Protein AF-A0AAN6XZX7-F1 (afdb_monomer)

pLDDT: mean 80.86, std 8.57, range [51.84, 91.19]

Structure (mmCIF, N/CA/C/O backbone):
data_AF-A0AAN6XZX7-F1
#
_entry.id   AF-A0AAN6XZX7-F1
#
loop_
_atom_site.group_PDB
_atom_site.id
_atom_site.type_symbol
_atom_site.label_atom_id
_atom_site.label_alt_id
_atom_site.label_comp_id
_atom_site.label_asym_id
_atom_site.label_entity_id
_atom_site.label_seq_id
_atom_site.pdbx_PDB_ins_code
_atom_site.Cartn_x
_atom_site.Cartn_y
_atom_site.Cartn_z
_atom_site.occupancy
_atom_site.B_iso_or_equiv
_atom_site.auth_seq_id
_atom_site.auth_comp_id
_atom_site.auth_asym_id
_atom_site.auth_atom_id
_atom_site.pdbx_PDB_model_num
ATOM 1 N N . THR A 1 1 ? -31.955 5.840 30.445 1.00 51.84 1 THR A N 1
ATOM 2 C CA . THR A 1 1 ? -31.208 4.945 29.534 1.00 51.84 1 THR A CA 1
ATOM 3 C C . THR A 1 1 ? -29.799 4.761 30.073 1.00 51.84 1 THR A C 1
ATOM 5 O O . THR A 1 1 ? -29.001 5.684 29.996 1.00 51.84 1 THR A O 1
ATOM 8 N N . SER A 1 2 ? -29.483 3.623 30.701 1.00 57.91 2 SER A N 1
ATOM 9 C CA . SER A 1 2 ? -28.122 3.364 31.196 1.00 57.91 2 SER A CA 1
ATOM 10 C C . SER A 1 2 ? -27.231 2.929 30.030 1.00 57.91 2 SER A C 1
ATOM 12 O O . SER A 1 2 ? -27.146 1.748 29.699 1.00 57.91 2 SER A O 1
ATOM 14 N N . TRP A 1 3 ? -26.612 3.899 29.358 1.00 66.88 3 TRP A N 1
ATOM 15 C CA . TRP A 1 3 ? -25.590 3.637 28.349 1.00 66.88 3 TRP A CA 1
ATOM 16 C C . TRP A 1 3 ? -24.343 3.086 29.044 1.00 66.88 3 TRP A C 1
ATOM 18 O O . TRP A 1 3 ? -23.572 3.830 29.648 1.00 66.88 3 TRP A O 1
ATOM 28 N N . THR A 1 4 ? -24.130 1.774 28.976 1.00 68.62 4 THR A N 1
ATOM 29 C CA . THR A 1 4 ? -22.819 1.198 29.282 1.00 68.62 4 THR A CA 1
ATOM 30 C C . THR A 1 4 ? -21.940 1.433 28.059 1.00 68.62 4 THR A C 1
ATOM 32 O O . THR A 1 4 ? -22.045 0.706 27.069 1.00 68.62 4 THR A O 1
ATOM 35 N N . GLY A 1 5 ? -21.130 2.493 28.080 1.00 64.69 5 GLY A N 1
ATOM 36 C CA . GLY A 1 5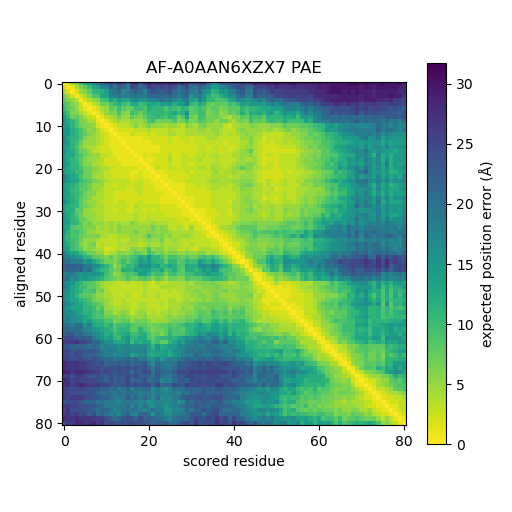 ? -20.245 2.813 26.961 1.00 64.69 5 GLY A CA 1
ATOM 37 C C . GLY A 1 5 ? -19.382 1.615 26.571 1.00 64.69 5 GLY A C 1
ATOM 38 O O . GLY A 1 5 ? -18.802 0.956 27.437 1.00 64.69 5 GLY A O 1
ATOM 39 N N . ARG A 1 6 ? -19.316 1.306 25.266 1.00 68.00 6 ARG A N 1
ATOM 40 C CA . ARG A 1 6 ? -18.413 0.265 24.756 1.00 68.00 6 ARG A CA 1
ATOM 41 C C . ARG A 1 6 ? -16.995 0.575 25.224 1.00 68.00 6 ARG A C 1
ATOM 43 O O . ARG A 1 6 ? -16.509 1.689 25.036 1.00 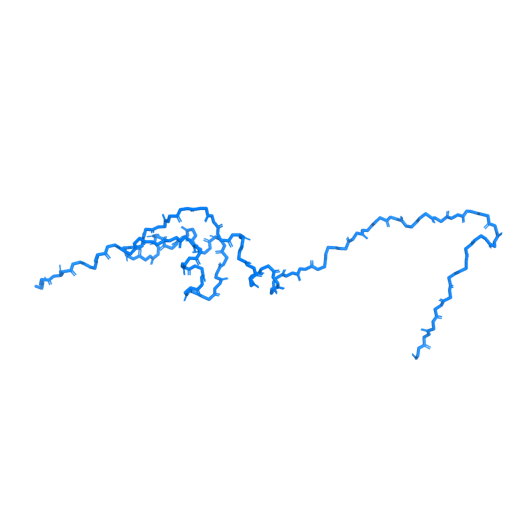68.00 6 ARG A O 1
ATOM 50 N N . LYS A 1 7 ? -16.336 -0.427 25.811 1.00 70.81 7 LYS A N 1
ATOM 51 C CA . LYS A 1 7 ? -14.920 -0.329 26.173 1.00 70.81 7 LYS A CA 1
ATOM 52 C C . LYS A 1 7 ? -14.101 -0.000 24.918 1.00 70.81 7 LYS A C 1
ATOM 54 O O . LYS A 1 7 ? -14.403 -0.550 23.855 1.00 70.81 7 LYS A O 1
ATOM 59 N N . PRO A 1 8 ? -13.083 0.869 25.024 1.00 70.31 8 PRO A N 1
ATOM 60 C CA . PRO A 1 8 ? -12.254 1.223 23.884 1.00 70.31 8 PRO A CA 1
ATOM 61 C C . PRO A 1 8 ? -11.581 -0.027 23.306 1.00 70.31 8 PRO A C 1
ATOM 63 O O . PRO A 1 8 ? -10.955 -0.806 24.026 1.00 70.31 8 PRO A O 1
ATOM 66 N N . SER A 1 9 ? -11.711 -0.218 21.997 1.00 74.94 9 SER A N 1
ATOM 67 C CA . SER A 1 9 ? -11.046 -1.276 21.247 1.00 74.94 9 SER A CA 1
ATOM 68 C C . SER A 1 9 ? -9.664 -0.786 20.830 1.00 74.94 9 SER A C 1
ATOM 70 O O . SER A 1 9 ? -9.477 -0.247 19.735 1.00 74.94 9 SER A O 1
ATOM 72 N N . SER A 1 10 ? -8.685 -0.965 21.717 1.00 77.75 10 SER A N 1
ATOM 73 C CA . SER A 1 10 ? -7.286 -0.712 21.385 1.00 77.75 10 SER A CA 1
ATOM 74 C C . SER A 1 10 ? -6.729 -1.848 20.534 1.00 77.75 10 SER A C 1
ATOM 76 O O . SER A 1 10 ? -6.668 -2.987 20.998 1.00 77.75 10 SER A O 1
ATOM 78 N N . ALA A 1 11 ? -6.295 -1.548 19.317 1.00 81.81 11 ALA A N 1
ATOM 79 C CA . ALA A 1 11 ? -5.684 -2.536 18.440 1.00 81.81 11 ALA A CA 1
ATOM 80 C C . ALA A 1 11 ? -4.630 -1.891 17.543 1.00 81.81 11 ALA A C 1
ATOM 82 O O . ALA A 1 11 ? -4.616 -0.675 17.338 1.00 81.81 11 ALA A O 1
ATOM 83 N N . THR A 1 12 ? -3.724 -2.718 17.029 1.00 84.50 12 THR A N 1
ATOM 84 C CA . THR A 1 12 ? -2.703 -2.256 16.094 1.00 84.50 12 THR A CA 1
ATOM 85 C C . THR A 1 12 ? -3.334 -1.816 14.779 1.00 84.50 12 THR A C 1
ATOM 87 O O . THR A 1 12 ? -4.348 -2.368 14.339 1.00 84.50 12 THR A O 1
ATOM 90 N N . THR A 1 13 ? -2.713 -0.839 14.124 1.00 85.06 13 THR A N 1
ATOM 91 C CA . THR A 1 13 ? -3.156 -0.340 12.814 1.00 85.06 13 THR A CA 1
ATOM 92 C C . THR A 1 13 ? -3.265 -1.463 11.775 1.00 85.06 13 THR A C 1
ATOM 94 O O . THR A 1 13 ? -4.200 -1.475 10.978 1.00 85.06 13 THR A O 1
ATOM 97 N N . LEU A 1 14 ? -2.378 -2.465 11.837 1.00 84.94 14 LEU A N 1
ATOM 98 C CA . LEU A 1 14 ? -2.414 -3.647 10.970 1.00 84.94 14 LEU A CA 1
ATOM 99 C C . LEU A 1 14 ? -3.649 -4.537 11.209 1.00 84.94 14 LEU A C 1
ATOM 101 O O . LEU A 1 14 ? -4.221 -5.067 10.259 1.00 84.94 14 LEU A O 1
ATOM 105 N N . LEU A 1 15 ? -4.104 -4.678 12.458 1.00 86.81 15 LEU A N 1
ATOM 106 C CA . LEU A 1 15 ? -5.300 -5.469 12.759 1.00 86.81 15 LEU A CA 1
ATOM 107 C C . LEU A 1 15 ? -6.559 -4.802 12.191 1.00 86.81 15 LEU A C 1
ATOM 109 O O . LEU A 1 15 ? -7.408 -5.473 11.605 1.00 86.81 15 LEU A O 1
ATOM 113 N N . TRP A 1 16 ? -6.671 -3.479 12.339 1.00 88.25 16 TRP A N 1
ATOM 114 C CA . TRP A 1 16 ? -7.756 -2.706 11.729 1.00 88.25 16 TRP A CA 1
ATOM 115 C C . TRP A 1 16 ? -7.688 -2.727 10.203 1.00 88.25 16 TRP A C 1
ATOM 117 O O . TRP A 1 16 ? -8.722 -2.869 9.557 1.00 88.25 16 TRP A O 1
ATOM 127 N N . HIS 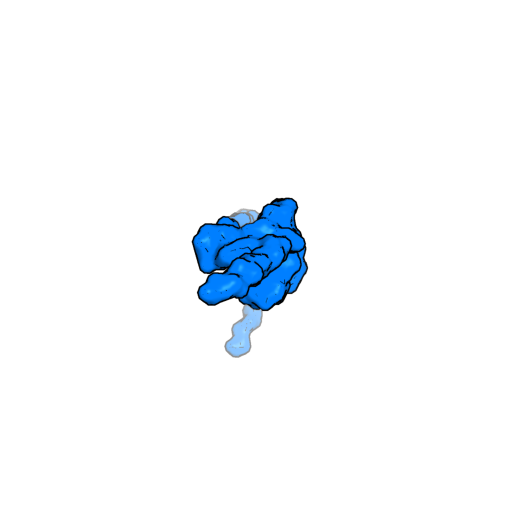A 1 17 ? -6.484 -2.669 9.631 1.00 89.56 17 HIS A N 1
ATOM 128 C CA . HIS A 1 17 ? -6.265 -2.816 8.196 1.00 89.56 17 HIS A CA 1
ATOM 129 C C . HIS A 1 17 ? -6.835 -4.139 7.662 1.00 89.56 17 HIS A C 1
ATOM 131 O O . HIS A 1 17 ? -7.628 -4.121 6.727 1.00 89.56 17 HIS A O 1
ATOM 137 N N . GLY A 1 18 ? -6.516 -5.280 8.281 1.00 88.38 18 GLY A N 1
ATOM 138 C CA . GLY A 1 18 ? -7.070 -6.571 7.853 1.00 88.38 18 GLY A CA 1
ATOM 139 C C . GLY A 1 18 ? -8.593 -6.655 8.025 1.00 88.38 18 GLY A C 1
ATOM 140 O O . GLY A 1 18 ? -9.306 -7.059 7.111 1.00 88.38 18 GLY A O 1
ATOM 141 N N . ARG A 1 19 ? -9.120 -6.208 9.172 1.00 89.31 19 ARG A N 1
ATOM 142 C CA . ARG A 1 19 ? -10.562 -6.293 9.484 1.00 89.31 19 ARG A CA 1
ATOM 143 C C . ARG A 1 19 ? -11.451 -5.445 8.578 1.00 89.31 19 ARG A C 1
ATOM 145 O O . ARG A 1 19 ? -12.594 -5.816 8.344 1.00 89.31 19 ARG A O 1
ATOM 152 N N . LEU A 1 20 ? -10.947 -4.303 8.119 1.00 89.31 20 LEU A N 1
ATOM 153 C CA . LEU A 1 20 ? -11.706 -3.340 7.320 1.00 89.31 20 LEU A CA 1
ATOM 154 C C . LEU A 1 20 ? -11.513 -3.532 5.806 1.00 89.31 20 LEU A C 1
ATOM 156 O O . LEU A 1 20 ? -11.945 -2.682 5.033 1.00 89.31 20 LEU A O 1
ATOM 160 N N . GLY A 1 21 ? -10.862 -4.619 5.376 1.00 90.56 21 GLY A N 1
ATOM 161 C C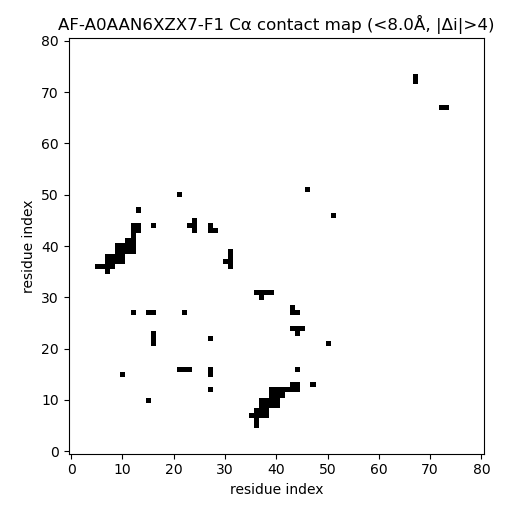A . GLY A 1 21 ? -10.669 -4.919 3.954 1.00 90.56 21 GLY A CA 1
ATOM 162 C C . GLY A 1 21 ? -9.492 -4.178 3.318 1.00 90.56 21 GLY A C 1
ATOM 163 O O . GLY A 1 21 ? -9.601 -3.651 2.216 1.00 90.56 21 GLY A O 1
ATOM 164 N N . HIS A 1 22 ? -8.360 -4.118 4.015 1.00 91.19 22 HIS A N 1
ATOM 165 C CA . HIS A 1 22 ? -7.110 -3.512 3.549 1.00 91.19 22 HIS A CA 1
ATOM 166 C C . HIS A 1 22 ? -7.197 -2.028 3.106 1.00 91.19 22 HIS A C 1
ATOM 168 O O . HIS A 1 22 ? -6.618 -1.642 2.077 1.00 91.19 22 HIS A O 1
ATOM 174 N N . PRO A 1 23 ? -7.863 -1.142 3.879 1.00 89.94 23 PRO A N 1
ATOM 175 C CA . PRO A 1 23 ? -7.907 0.282 3.573 1.00 89.94 23 PRO A CA 1
ATOM 176 C C . PRO A 1 23 ? -6.507 0.906 3.625 1.00 89.94 23 PRO A C 1
ATOM 178 O O . PRO A 1 23 ? -5.617 0.462 4.357 1.00 89.94 23 PRO A O 1
ATOM 181 N N . GLY A 1 24 ? -6.309 1.963 2.835 1.00 86.75 24 GLY A N 1
ATOM 182 C CA . GLY A 1 24 ? -5.047 2.700 2.799 1.00 86.75 24 GLY A CA 1
ATOM 183 C C . GLY A 1 24 ? -4.722 3.402 4.122 1.00 86.75 24 GLY A C 1
ATOM 184 O O . GLY A 1 24 ? -5.596 3.634 4.956 1.00 86.75 24 GLY A O 1
ATOM 185 N N . ALA A 1 2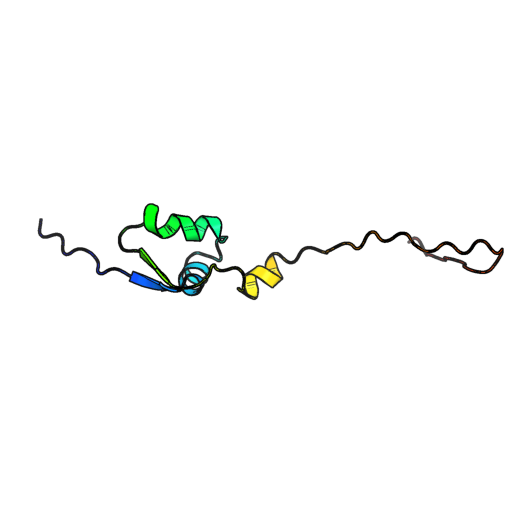5 ? -3.458 3.797 4.289 1.00 85.25 25 ALA A N 1
ATOM 186 C CA . ALA A 1 25 ? -2.970 4.441 5.510 1.00 85.25 25 ALA A CA 1
ATOM 187 C C . ALA A 1 25 ? -3.761 5.706 5.893 1.00 85.25 25 ALA A C 1
ATOM 189 O O . ALA A 1 25 ? -4.072 5.887 7.064 1.00 85.25 25 ALA A O 1
ATOM 190 N N . ALA A 1 26 ? -4.146 6.537 4.918 1.00 86.25 26 ALA A N 1
ATOM 191 C CA . ALA A 1 26 ? -4.942 7.742 5.166 1.00 86.25 26 ALA A CA 1
ATOM 192 C C . ALA A 1 26 ? -6.341 7.423 5.725 1.00 86.25 26 ALA A C 1
ATOM 194 O O . ALA A 1 26 ? -6.802 8.070 6.658 1.00 86.25 26 ALA A O 1
ATOM 195 N N . ALA A 1 27 ? -6.997 6.382 5.203 1.00 87.19 27 ALA A N 1
ATOM 196 C CA . ALA A 1 27 ? -8.298 5.947 5.705 1.00 87.19 27 ALA A CA 1
ATOM 197 C C . ALA A 1 27 ? -8.196 5.379 7.131 1.00 87.19 27 ALA A C 1
ATOM 199 O O . ALA A 1 27 ? -9.078 5.616 7.951 1.00 87.19 27 ALA A O 1
ATOM 200 N N . LEU A 1 28 ? -7.098 4.683 7.450 1.00 88.31 28 LEU A N 1
ATOM 201 C CA . LEU A 1 28 ? -6.829 4.218 8.813 1.00 88.31 28 LEU A CA 1
ATOM 202 C C . LEU A 1 28 ? -6.515 5.373 9.766 1.00 88.31 28 LEU A C 1
ATOM 204 O O . LEU A 1 28 ? -6.971 5.333 10.900 1.00 88.31 28 LEU A O 1
ATOM 208 N N . ALA A 1 29 ? -5.797 6.407 9.324 1.00 86.50 29 ALA A N 1
ATOM 209 C CA . ALA A 1 29 ? -5.474 7.568 10.156 1.00 86.50 29 ALA A CA 1
ATOM 210 C C . ALA A 1 29 ? -6.732 8.300 10.659 1.00 86.50 29 ALA A C 1
ATOM 212 O O . ALA A 1 29 ? -6.770 8.712 11.814 1.00 86.50 29 ALA A O 1
ATOM 213 N N . ASN A 1 30 ? -7.784 8.362 9.837 1.00 88.44 30 ASN A N 1
ATOM 214 C CA . ASN A 1 30 ? -9.059 9.005 10.182 1.00 88.44 30 ASN A CA 1
ATOM 215 C C . ASN A 1 30 ? -10.022 8.086 10.965 1.00 88.44 30 ASN A C 1
ATOM 217 O O . ASN A 1 30 ? -11.149 8.474 11.285 1.00 88.44 30 ASN A O 1
ATOM 221 N N . LEU A 1 31 ? -9.625 6.846 11.269 1.00 87.12 31 LEU A N 1
ATOM 222 C CA . LEU A 1 31 ? -10.484 5.881 11.961 1.00 87.12 31 LEU A CA 1
ATOM 223 C C . LEU A 1 31 ? -10.879 6.317 13.391 1.00 87.12 31 LEU A C 1
ATOM 225 O O . LEU A 1 31 ? -12.046 6.146 13.738 1.00 87.12 31 LEU A O 1
ATOM 229 N N . PRO A 1 32 ? -9.988 6.901 14.223 1.00 87.00 32 PRO A N 1
ATOM 230 C CA . PRO A 1 32 ? -10.352 7.359 15.568 1.00 87.00 32 PRO A CA 1
ATOM 231 C C . PRO A 1 32 ? -11.336 8.534 15.568 1.00 87.00 32 PRO A C 1
ATOM 233 O O . PRO A 1 32 ? -12.141 8.652 16.484 1.00 87.00 32 PRO A O 1
ATOM 236 N N . GLU A 1 33 ? -11.285 9.391 14.546 1.00 87.69 33 GLU A N 1
ATOM 237 C CA . GLU A 1 33 ? -12.204 10.529 14.402 1.00 87.69 33 GLU A CA 1
ATOM 238 C C . GLU A 1 33 ? -13.581 10.085 13.895 1.00 87.69 33 GLU A C 1
ATOM 240 O O . GLU A 1 33 ? -14.608 10.606 14.322 1.00 87.69 33 GLU A O 1
ATOM 245 N N . SER A 1 34 ? -13.611 9.091 13.005 1.00 87.25 34 SER A N 1
ATOM 246 C CA . SER A 1 34 ? -14.845 8.587 12.390 1.00 87.25 34 SER A CA 1
ATOM 247 C C . SER A 1 34 ? -15.561 7.500 13.200 1.00 87.25 34 SER A C 1
ATOM 249 O O . SER A 1 34 ? -16.701 7.165 12.884 1.00 87.25 34 SER A O 1
ATOM 251 N N . SER A 1 35 ? -14.924 6.925 14.229 1.00 83.56 35 SER A N 1
ATOM 252 C CA . SER A 1 35 ? -15.456 5.783 14.989 1.00 83.56 35 SER A CA 1
ATOM 253 C C . SER A 1 35 ? -15.282 5.936 16.502 1.00 83.56 35 SER A C 1
ATOM 255 O O . SER A 1 35 ? -14.202 6.229 17.005 1.00 83.56 35 SER A O 1
ATOM 257 N N . THR A 1 36 ? -16.332 5.640 17.272 1.00 83.56 36 THR A N 1
ATOM 258 C CA . THR A 1 36 ? -16.284 5.721 18.740 1.00 83.56 36 THR A CA 1
ATOM 259 C C . THR A 1 36 ? -15.493 4.566 19.359 1.00 83.56 36 THR A C 1
ATOM 261 O O . THR A 1 36 ? -15.764 3.394 19.096 1.00 83.56 36 THR A O 1
ATOM 264 N N . GLY A 1 37 ? -14.559 4.891 20.257 1.00 79.44 37 GLY A N 1
ATOM 265 C CA . GLY A 1 37 ? -13.827 3.906 21.059 1.00 79.44 37 GLY A CA 1
ATOM 266 C C . GLY A 1 37 ? -12.676 3.213 20.327 1.00 79.44 37 GLY A C 1
ATOM 267 O O . GLY A 1 37 ? -12.132 2.246 20.854 1.00 79.44 37 GLY A O 1
ATOM 268 N N . VAL A 1 38 ? -12.285 3.677 19.139 1.00 83.38 38 VAL A N 1
ATOM 269 C CA . VAL A 1 38 ? -11.101 3.162 18.441 1.00 83.38 38 VAL A CA 1
ATOM 270 C C . VAL A 1 38 ? -9.848 3.834 18.993 1.00 83.38 38 VAL A C 1
ATOM 272 O O . VAL A 1 38 ? -9.743 5.056 19.012 1.00 83.38 38 VAL A O 1
ATOM 275 N N . VAL A 1 39 ? -8.872 3.026 19.410 1.00 81.94 39 VAL A N 1
ATOM 276 C CA . VAL A 1 39 ? -7.533 3.507 19.773 1.00 81.94 39 VAL A CA 1
ATOM 277 C C . VAL A 1 39 ? -6.520 2.787 18.893 1.00 81.94 39 VAL A C 1
ATOM 279 O O . VAL A 1 39 ? -6.330 1.574 19.025 1.00 81.94 39 VAL A O 1
ATOM 282 N N . LEU A 1 40 ? -5.885 3.531 17.987 1.00 82.44 40 LEU A N 1
ATOM 283 C CA . LEU A 1 40 ? -4.831 3.011 17.118 1.00 82.44 40 LEU A CA 1
ATOM 284 C C . LEU A 1 40 ? -3.499 2.947 17.864 1.00 82.44 40 LEU A C 1
ATOM 286 O O . LEU A 1 40 ? -3.134 3.867 18.594 1.00 82.44 40 LEU A O 1
ATOM 290 N N . ARG A 1 41 ? -2.770 1.846 17.676 1.00 77.62 41 ARG A N 1
ATOM 291 C CA . ARG A 1 41 ? -1.423 1.643 18.224 1.00 77.62 41 ARG A CA 1
ATOM 292 C C . ARG A 1 41 ? -0.442 1.263 17.113 1.00 77.62 41 ARG A C 1
ATOM 294 O O . ARG A 1 41 ? -0.750 0.402 16.289 1.00 77.62 41 ARG A O 1
ATOM 301 N N . GLY A 1 42 ? 0.762 1.836 17.160 1.00 67.75 42 GLY A N 1
ATOM 302 C CA . GLY A 1 42 ? 1.880 1.477 16.279 1.00 67.75 42 GLY A CA 1
ATOM 303 C C . GLY A 1 42 ? 1.859 2.137 14.888 1.00 67.75 42 GLY A C 1
ATOM 304 O O . GLY A 1 42 ? 0.952 2.915 14.586 1.00 67.75 42 GLY A O 1
ATOM 305 N N . PRO A 1 43 ? 2.877 1.853 14.051 1.00 62.56 43 PRO A N 1
ATOM 306 C CA . PRO A 1 43 ? 3.071 2.499 12.752 1.00 62.56 43 PRO A CA 1
ATOM 307 C C . PRO A 1 43 ? 1.979 2.145 11.726 1.00 62.56 43 PRO A C 1
ATOM 309 O O . PRO A 1 43 ? 1.228 1.178 11.878 1.00 62.56 43 PRO A O 1
ATOM 312 N N . ALA A 1 44 ? 1.866 2.976 10.686 1.00 62.38 44 ALA A N 1
ATOM 313 C CA . ALA A 1 44 ? 0.854 2.858 9.636 1.00 62.38 44 ALA A CA 1
ATOM 314 C C . ALA A 1 44 ? 0.997 1.561 8.810 1.00 62.38 44 ALA A C 1
ATOM 316 O O . ALA A 1 44 ? 2.094 1.038 8.652 1.00 62.38 44 ALA A O 1
ATOM 317 N N . ALA A 1 45 ? -0.119 1.079 8.245 1.00 61.16 45 ALA A N 1
ATOM 318 C CA . ALA A 1 45 ? -0.294 -0.211 7.553 1.00 61.16 45 ALA A CA 1
ATOM 319 C C . ALA A 1 45 ? 0.480 -0.403 6.224 1.00 61.16 45 ALA A C 1
ATOM 321 O O . ALA A 1 45 ? 0.017 -1.122 5.338 1.00 61.16 45 ALA A O 1
ATOM 322 N N . TYR A 1 46 ? 1.632 0.243 6.043 1.00 63.38 46 TYR A N 1
ATOM 323 C CA . TYR A 1 46 ? 2.379 0.193 4.783 1.00 63.38 46 TYR A CA 1
ATOM 324 C C . TYR A 1 46 ? 3.054 -1.168 4.523 1.00 63.38 46 TYR A C 1
ATOM 326 O O . TYR A 1 46 ? 3.347 -1.482 3.375 1.00 63.38 46 TYR A O 1
ATOM 334 N N . GLU A 1 47 ? 3.248 -1.990 5.561 1.00 72.81 47 GLU A N 1
ATOM 335 C CA . GLU A 1 47 ? 3.958 -3.280 5.492 1.00 72.81 47 GLU A CA 1
ATOM 336 C C . GLU A 1 47 ? 3.040 -4.495 5.277 1.00 72.81 47 GLU A C 1
ATOM 338 O O . GLU A 1 47 ? 3.470 -5.630 5.456 1.00 72.81 47 GLU A O 1
ATOM 343 N N . CYS A 1 48 ? 1.765 -4.308 4.918 1.00 86.44 48 CYS A N 1
ATOM 344 C CA . CYS A 1 48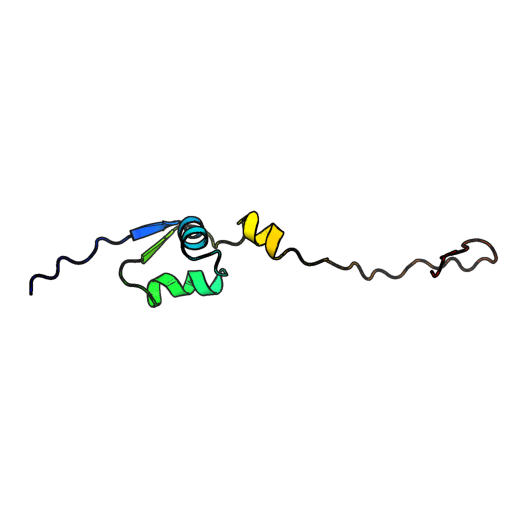 ? 0.879 -5.446 4.663 1.00 86.44 48 CYS A CA 1
ATOM 345 C C . CYS A 1 48 ? 1.309 -6.203 3.384 1.00 86.44 48 CYS A C 1
ATOM 347 O O . CYS A 1 48 ? 1.216 -5.620 2.296 1.00 86.44 48 CYS A O 1
ATOM 349 N N . PRO A 1 49 ? 1.708 -7.493 3.471 1.00 85.31 49 PRO A N 1
ATOM 350 C CA . PRO A 1 49 ? 2.162 -8.265 2.310 1.00 85.31 49 PRO A CA 1
ATOM 351 C C . PRO A 1 49 ? 1.088 -8.390 1.224 1.00 85.31 49 PRO A C 1
ATOM 353 O O . PRO A 1 49 ? 1.382 -8.213 0.042 1.00 85.31 49 PRO A O 1
ATOM 356 N N . ASP A 1 50 ? -0.168 -8.600 1.626 1.00 87.75 50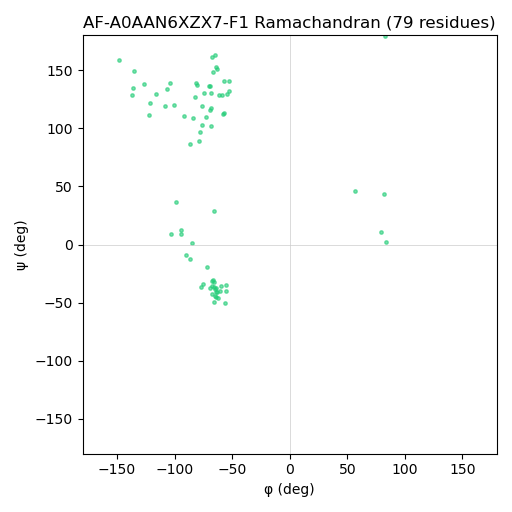 ASP A N 1
ATOM 357 C CA . ASP A 1 50 ? -1.300 -8.758 0.706 1.00 87.75 50 ASP A CA 1
ATOM 358 C C . ASP A 1 50 ? -1.561 -7.473 -0.085 1.00 87.75 50 ASP A C 1
ATOM 360 O O . ASP A 1 50 ? -1.723 -7.501 -1.304 1.00 87.75 50 ASP A O 1
ATOM 364 N N . SER A 1 51 ? -1.527 -6.320 0.595 1.00 87.62 51 SER A N 1
ATOM 365 C CA . SER A 1 51 ? -1.633 -5.015 -0.065 1.00 87.62 51 SER A CA 1
ATOM 366 C C . SER A 1 51 ? -0.451 -4.748 -0.991 1.00 87.62 51 SER A C 1
ATOM 368 O O . SER A 1 51 ? -0.645 -4.162 -2.056 1.00 87.62 51 SER A O 1
ATOM 370 N N . GLY A 1 52 ? 0.758 -5.165 -0.604 1.00 85.56 52 GLY A N 1
ATOM 371 C CA . GLY A 1 52 ? 1.962 -5.036 -1.422 1.00 85.56 52 GLY A CA 1
ATOM 372 C C . GLY A 1 52 ? 1.859 -5.822 -2.726 1.00 85.56 52 GLY A C 1
ATOM 373 O O . GLY A 1 52 ? 2.122 -5.265 -3.789 1.00 85.56 52 GLY A O 1
ATOM 374 N N . MET A 1 53 ? 1.401 -7.072 -2.654 1.00 87.62 53 MET A N 1
ATOM 375 C CA . MET A 1 53 ? 1.157 -7.925 -3.821 1.00 87.62 53 MET A CA 1
ATOM 376 C C . MET A 1 53 ? 0.015 -7.391 -4.693 1.00 87.62 53 MET A C 1
ATOM 378 O O . MET A 1 53 ? 0.185 -7.225 -5.899 1.00 87.62 53 MET A O 1
ATOM 382 N N . ALA A 1 54 ? -1.133 -7.067 -4.094 1.00 86.25 54 ALA A N 1
ATOM 383 C CA . ALA A 1 54 ? -2.320 -6.626 -4.828 1.00 86.25 54 ALA A CA 1
ATOM 384 C C . ALA A 1 54 ? -2.141 -5.258 -5.507 1.00 86.25 54 ALA A C 1
ATOM 386 O O . ALA A 1 54 ? -2.732 -5.001 -6.554 1.00 86.25 54 ALA A O 1
ATOM 387 N N . LYS A 1 55 ? -1.337 -4.364 -4.914 1.00 84.62 55 LYS A N 1
ATOM 388 C CA . LYS A 1 55 ? -1.066 -3.014 -5.439 1.00 84.62 55 LYS A CA 1
ATOM 389 C C . LYS A 1 55 ? 0.301 -2.903 -6.108 1.00 84.62 55 LYS A C 1
ATOM 391 O O . LYS A 1 55 ? 0.731 -1.789 -6.424 1.00 84.62 55 LYS A O 1
ATOM 396 N N . ALA A 1 56 ? 0.991 -4.024 -6.317 1.00 85.94 56 ALA A N 1
ATOM 397 C CA . ALA A 1 56 ? 2.271 -4.039 -7.000 1.00 85.94 56 ALA A CA 1
ATOM 398 C C . ALA A 1 56 ? 2.105 -3.418 -8.391 1.00 85.94 56 ALA A C 1
ATOM 400 O O . ALA A 1 56 ? 1.430 -3.960 -9.264 1.00 85.94 56 ALA A O 1
ATOM 401 N N . ARG A 1 57 ? 2.736 -2.261 -8.609 1.00 85.38 57 ARG A N 1
ATOM 402 C CA . ARG A 1 57 ? 2.821 -1.647 -9.935 1.00 85.38 57 ARG A CA 1
ATOM 403 C C . ARG A 1 57 ? 4.213 -1.866 -10.497 1.00 85.38 57 ARG A C 1
ATOM 405 O O . ARG A 1 57 ? 5.206 -1.679 -9.790 1.00 85.38 57 ARG A O 1
ATOM 412 N N . ARG A 1 58 ? 4.296 -2.173 -11.792 1.00 84.94 58 ARG A N 1
ATOM 413 C CA . ARG A 1 58 ? 5.575 -2.262 -12.500 1.00 84.94 58 ARG A CA 1
ATOM 414 C C . ARG A 1 58 ? 6.315 -0.928 -12.383 1.00 84.94 58 ARG A C 1
ATOM 416 O O . ARG A 1 58 ? 5.898 0.079 -12.958 1.00 84.94 58 ARG A O 1
ATOM 423 N N . GLN A 1 59 ? 7.435 -0.918 -11.668 1.00 82.88 59 GLN A N 1
ATOM 424 C CA . GLN A 1 59 ? 8.370 0.198 -11.730 1.00 82.88 59 GLN A CA 1
ATOM 425 C C . GLN A 1 59 ? 9.151 0.078 -13.036 1.00 82.88 59 GLN A C 1
ATOM 427 O O . GLN A 1 59 ? 10.016 -0.779 -13.195 1.00 82.88 59 GLN A O 1
ATOM 432 N N . THR A 1 60 ? 8.786 0.899 -14.019 1.00 83.50 60 THR A N 1
ATOM 433 C CA . THR A 1 60 ? 9.452 0.874 -15.323 1.00 83.50 60 THR A CA 1
ATOM 434 C C . THR A 1 60 ? 10.708 1.729 -15.250 1.00 83.50 60 THR A C 1
ATOM 436 O O . THR A 1 60 ? 10.624 2.956 -15.193 1.00 83.50 60 THR A O 1
ATOM 439 N N . ARG A 1 61 ? 11.879 1.089 -15.275 1.00 80.56 61 ARG A N 1
ATOM 440 C CA . ARG A 1 61 ? 13.153 1.786 -15.460 1.00 80.56 61 ARG A CA 1
ATOM 441 C C . ARG A 1 61 ? 13.213 2.311 -16.894 1.00 80.56 61 ARG A C 1
ATOM 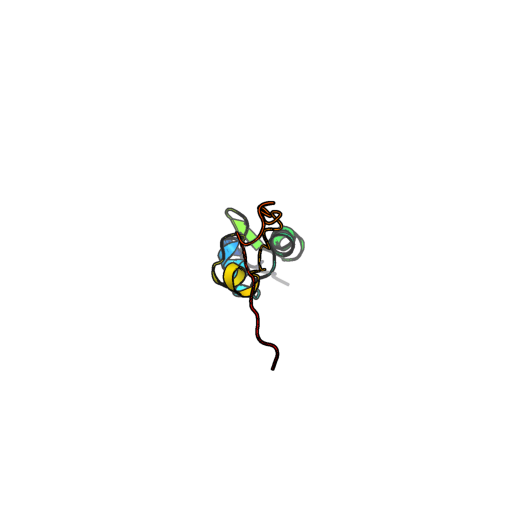443 O O . ARG A 1 61 ? 13.232 1.527 -17.837 1.00 80.56 61 ARG A O 1
ATOM 450 N N . ARG A 1 62 ? 13.241 3.635 -17.053 1.00 80.69 62 ARG A N 1
ATOM 451 C CA . ARG A 1 62 ? 13.348 4.318 -18.357 1.00 80.69 62 ARG A CA 1
ATOM 452 C C . ARG A 1 62 ? 14.778 4.755 -18.664 1.00 80.69 62 ARG A C 1
ATOM 454 O O . ARG A 1 62 ? 14.997 5.840 -19.188 1.00 80.69 62 ARG A O 1
ATOM 461 N N . THR A 1 63 ? 15.764 3.955 -18.277 1.00 84.12 63 THR A N 1
ATOM 462 C CA . THR A 1 63 ? 17.145 4.280 -18.633 1.00 84.12 63 THR A CA 1
ATOM 463 C C . THR A 1 63 ? 17.307 4.117 -20.141 1.00 84.12 63 THR A C 1
ATOM 465 O O . THR A 1 63 ? 16.885 3.080 -20.663 1.00 84.12 63 THR A O 1
ATOM 468 N N . PRO A 1 64 ? 17.877 5.118 -20.836 1.00 81.44 64 PRO A N 1
ATOM 469 C CA . PRO A 1 64 ? 18.186 4.994 -22.251 1.00 81.44 64 PRO A CA 1
ATOM 470 C C . PRO A 1 64 ? 19.020 3.739 -22.502 1.00 81.44 64 PRO A C 1
ATOM 472 O O . PRO A 1 64 ? 19.886 3.391 -21.697 1.00 81.44 64 PRO A O 1
ATOM 475 N N . ARG A 1 65 ? 18.743 3.045 -23.607 1.00 75.50 65 ARG A N 1
ATOM 476 C CA . ARG A 1 65 ? 19.645 1.996 -24.080 1.00 75.50 65 ARG A CA 1
ATOM 477 C C . ARG A 1 65 ? 20.917 2.668 -24.584 1.00 75.50 65 ARG A C 1
ATOM 479 O O . ARG A 1 65 ? 20.837 3.682 -25.272 1.00 75.50 65 ARG A O 1
ATOM 486 N N . GLU A 1 66 ? 22.064 2.106 -24.234 1.00 78.88 66 GLU A N 1
ATOM 487 C CA . GLU A 1 66 ? 23.336 2.506 -24.821 1.00 78.88 66 GLU A CA 1
ATOM 488 C C . GLU A 1 66 ? 23.355 1.972 -26.256 1.00 78.88 66 GLU A C 1
ATOM 490 O O . GLU A 1 66 ? 23.320 0.763 -26.480 1.00 78.88 66 GLU A O 1
ATOM 495 N N . ILE A 1 67 ? 23.263 2.879 -27.229 1.00 74.19 67 ILE A N 1
ATOM 496 C CA . ILE A 1 67 ? 23.335 2.537 -28.648 1.00 74.19 67 ILE A CA 1
ATOM 497 C C . ILE A 1 67 ? 24.800 2.665 -29.036 1.00 74.19 67 ILE A C 1
ATOM 499 O O . ILE A 1 67 ? 25.346 3.769 -29.057 1.00 74.19 67 ILE A O 1
ATOM 503 N N . THR A 1 68 ? 25.435 1.538 -29.319 1.00 76.06 68 THR A N 1
ATOM 504 C CA . THR A 1 68 ? 26.777 1.513 -29.884 1.00 76.06 68 THR A CA 1
ATOM 505 C C . THR A 1 68 ? 26.748 2.017 -31.327 1.00 76.06 68 THR A C 1
ATOM 507 O O . THR A 1 68 ? 25.825 1.730 -32.089 1.00 76.06 68 THR A O 1
ATOM 510 N N . GLN A 1 69 ? 27.723 2.857 -31.686 1.00 74.44 69 GLN A N 1
ATOM 511 C CA . GLN A 1 69 ? 27.734 3.587 -32.962 1.00 74.44 69 GLN A CA 1
ATOM 512 C C . GLN A 1 69 ? 28.428 2.826 -34.098 1.00 74.44 69 GLN A C 1
ATOM 514 O O . GLN A 1 69 ? 28.365 3.269 -35.247 1.00 74.44 69 GLN A O 1
ATOM 519 N N . ASN A 1 70 ? 29.094 1.702 -33.813 1.00 81.75 70 ASN A N 1
ATOM 520 C CA . ASN A 1 70 ? 29.814 0.970 -34.845 1.00 81.75 70 ASN A CA 1
ATOM 521 C C . ASN A 1 70 ? 28.860 0.081 -35.647 1.00 81.75 70 ASN A C 1
ATOM 523 O O . ASN A 1 70 ? 27.964 -0.581 -35.118 1.00 81.75 70 ASN A O 1
ATOM 527 N N . VAL A 1 71 ? 29.072 0.058 -36.960 1.00 81.25 71 VAL A N 1
ATOM 528 C CA . VAL A 1 71 ? 28.278 -0.747 -37.890 1.00 81.25 71 VAL A CA 1
ATOM 529 C C . VAL A 1 71 ? 28.432 -2.233 -37.551 1.00 81.25 71 VAL A C 1
ATOM 531 O O . VAL A 1 71 ? 29.546 -2.737 -37.452 1.00 81.25 71 VAL A O 1
ATOM 534 N N . GLY A 1 72 ? 27.307 -2.939 -37.405 1.00 82.00 72 GLY A N 1
ATOM 535 C CA . GLY A 1 72 ? 27.273 -4.385 -37.154 1.00 82.00 72 GLY A CA 1
ATOM 536 C C . GLY A 1 72 ? 27.445 -4.807 -35.691 1.00 82.00 72 GLY A C 1
ATOM 537 O O . GLY A 1 72 ? 27.446 -6.001 -35.414 1.00 82.00 72 GLY A O 1
ATOM 538 N N . GLU A 1 73 ? 27.563 -3.865 -34.754 1.00 81.75 73 GLU A N 1
ATOM 539 C CA . GLU A 1 73 ? 27.825 -4.180 -33.344 1.00 81.75 73 GLU A CA 1
ATOM 540 C C . GLU A 1 73 ? 26.590 -4.720 -32.599 1.00 81.75 73 GLU A C 1
ATOM 542 O O . GLU A 1 73 ? 26.713 -5.588 -31.738 1.00 81.75 73 GLU A O 1
ATOM 547 N N . VAL A 1 74 ? 25.387 -4.249 -32.948 1.00 78.06 74 VAL A N 1
ATOM 548 C CA . VAL A 1 74 ? 24.122 -4.709 -32.355 1.00 78.06 74 VAL A CA 1
ATOM 549 C C . VAL A 1 74 ? 23.077 -4.902 -33.446 1.00 78.06 74 VAL A C 1
ATOM 551 O O . VAL A 1 74 ? 22.798 -3.994 -34.226 1.00 78.06 74 VAL A O 1
ATOM 554 N N . ILE A 1 75 ? 22.454 -6.080 -33.464 1.00 81.12 75 ILE A N 1
ATOM 555 C CA . ILE A 1 75 ? 21.300 -6.394 -34.308 1.00 81.12 75 ILE A CA 1
ATOM 556 C C . ILE A 1 75 ? 20.156 -6.793 -33.376 1.00 81.12 75 ILE A C 1
ATOM 558 O O . ILE A 1 75 ? 20.293 -7.723 -32.584 1.00 81.12 75 ILE A O 1
ATOM 562 N N . ALA A 1 76 ? 19.032 -6.083 -33.455 1.00 83.44 76 ALA A N 1
ATOM 563 C CA . ALA A 1 76 ? 17.802 -6.455 -32.765 1.00 83.44 76 ALA A CA 1
ATOM 564 C C . ALA A 1 76 ? 16.861 -7.126 -33.773 1.00 83.44 76 ALA A C 1
ATOM 566 O O . ALA A 1 76 ? 16.501 -6.512 -34.775 1.00 83.44 76 ALA A O 1
ATOM 567 N N . ILE A 1 77 ? 16.489 -8.379 -33.512 1.00 88.75 77 ILE A N 1
ATOM 568 C CA . ILE A 1 77 ? 15.543 -9.151 -34.324 1.00 88.75 77 ILE A CA 1
ATOM 569 C C . ILE A 1 77 ? 14.337 -9.442 -33.438 1.00 88.75 77 ILE A C 1
ATOM 571 O O . ILE A 1 77 ? 14.510 -9.911 -32.315 1.00 88.75 77 ILE A O 1
ATOM 575 N N . ASP A 1 78 ? 13.142 -9.153 -33.938 1.00 91.06 78 ASP A N 1
ATOM 576 C CA . ASP A 1 78 ? 11.882 -9.474 -33.274 1.00 91.06 78 ASP A CA 1
ATOM 577 C C . ASP A 1 78 ? 10.913 -10.059 -34.304 1.00 91.06 78 ASP A C 1
ATOM 579 O O . ASP A 1 78 ? 10.988 -9.719 -35.491 1.00 91.06 78 ASP A O 1
ATOM 583 N N . PHE A 1 79 ? 10.036 -10.950 -33.857 1.00 88.75 79 PHE A N 1
ATOM 584 C CA . PHE A 1 79 ? 9.027 -11.579 -34.704 1.00 88.75 79 PHE A CA 1
ATOM 585 C C . PHE A 1 79 ? 7.663 -10.988 -34.367 1.00 88.75 79 PHE A C 1
ATOM 587 O O . PHE A 1 79 ? 7.306 -10.839 -33.201 1.00 88.75 79 PHE A O 1
ATOM 594 N N . LEU A 1 80 ? 6.908 -10.639 -35.402 1.00 85.94 80 LEU A N 1
ATOM 595 C CA . LEU A 1 80 ? 5.527 -10.197 -35.277 1.00 85.94 80 LEU A CA 1
ATOM 596 C C . LEU A 1 80 ? 4.650 -11.327 -35.819 1.00 85.94 80 LEU A C 1
ATOM 598 O O . LEU A 1 80 ? 4.814 -11.697 -36.982 1.00 85.94 80 LEU A O 1
ATOM 602 N N . ASP A 1 81 ? 3.785 -11.871 -34.962 1.00 75.31 81 ASP A N 1
ATOM 603 C CA . ASP A 1 81 ? 2.703 -12.789 -35.349 1.00 75.31 81 ASP A CA 1
ATOM 604 C C . ASP A 1 81 ? 1.538 -12.030 -36.009 1.00 75.31 81 ASP A 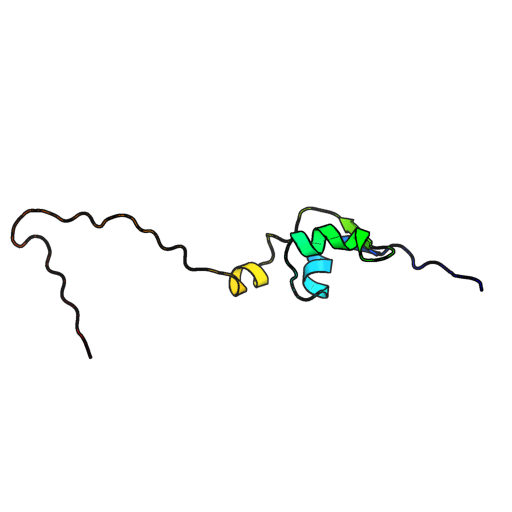C 1
ATOM 606 O O . ASP A 1 81 ? 1.240 -10.889 -35.572 1.00 75.31 81 ASP A O 1
#

Foldseek 3Di:
DPDPDDAADEDEQQVVCVVVPNDAQVVSVCDPVVDPRYDYDDDTNPPDPVCCVVVPDDPDDPDDDDDDPDPPPDDDDDDDD

Secondary structure (DSSP, 8-state):
----PPPPEEEEHHHHHHHTTS--HHHHHTHHHHSTTEEEESS-GGG-HHHHHHT-------PPP----STTS--------

Organism: NCBI:txid261697

Mean predicted aligned error: 11.13 Å

Radius of gyration: 25.18 Å; Cα contacts (8 Å, |Δi|>4): 54; chains: 1; bounding box: 61×23×69 Å

Sequence (81 aa):
TSWTGRKPSSATTLLWHGRLGHPGAAALANLPESSTGVVLRGPAAYECPDSGMAKARRQTRRTPREITQNVGEVIAIDFLD

Solvent-accessible surface area (backbone atoms only — not comparable to full-atom values): 5593 Å² total; per-residue (Å²): 134,90,79,79,74,75,75,63,54,71,44,44,36,54,58,53,25,62,74,69,70,63,57,54,54,69,63,57,69,47,38,53,82,76,36,89,44,47,39,82,39,81,71,71,52,82,79,44,66,68,59,49,64,76,64,62,69,88,80,78,82,83,71,79,78,87,76,78,87,58,88,87,74,78,85,89,85,84,85,84,133